Protein AF-A0A355U6C9-F1 (afdb_monomer)

Solvent-accessible surface area (backbone atoms only — not comparable to full-atom values): 9693 Å² total; per-residue (Å²): 130,85,78,82,77,81,68,90,89,62,94,70,77,77,52,73,46,75,86,86,86,78,94,76,57,66,69,60,49,53,52,46,61,72,59,31,52,94,68,62,73,88,43,46,58,46,74,48,68,35,36,34,53,46,35,80,66,33,93,52,44,49,36,38,36,45,93,65,28,39,41,32,32,33,62,73,52,73,57,96,83,24,39,28,49,39,83,71,48,78,48,50,61,64,36,42,41,65,53,42,64,74,48,51,34,58,51,36,55,54,87,76,76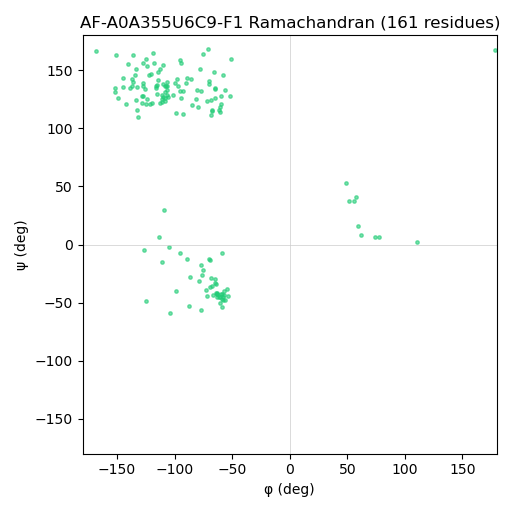,90,79,91,56,70,56,37,46,64,68,56,50,52,50,53,38,67,71,34,92,57,39,41,78,41,44,34,43,35,44,35,38,49,41,36,44,93,93,36,83,44,72,51,68,55,76,44,70,71,117

Mean predicted aligned error: 5.12 Å

Foldseek 3Di:
DPDPQDDPPDDDDWDWDADDDDDDPPVVVVVQVVQFDDDDPVQQKDKFKKKWKAFQQDPFWTWIDGPQKIWIWGWDDDDPRTTTIDTQDMDGPQDAPVCCVPPVVVNNVDDDDDDDDGTDGPVRVQVVQVVDPRIDIKIKMWMWGWGAHPSDIDIDIDIDIRD

Secondary structure (DSSP, 8-state):
-------TTS-PPP-EE-----S--HHHHHHHHHHPPP--HHHHEEEEEEEEEEETT-SSEEEEEETTEEEEEEEEEEETTEEEEEEEEEEESSEEHHHIIIIIHHHHTSPPPPP-SSEE-HHHHHHHHHHSTTEEEEEEEEEEEEEEETTEEEEEEEEEE--

Nearest PDB structures (foldseek):
  7q05-assembly1_D  TM=4.445E-01  e=1.309E+00  Comamonas sp.
  7q05-assembly1_E  TM=4.432E-01  e=5.243E+00  Comamonas sp.
  7q06-assembly1_F  TM=4.426E-01  e=5.530E+00  Comamonas sp.
  7q06-assembly1_E  TM=4.424E-01  e=6.491E+00  Comamonas sp.

pLDDT: mean 92.01, std 11.2, range [38.62, 98.31]

Structure (mmCIF, N/CA/C/O backbone):
data_AF-A0A355U6C9-F1
#
_entry.id   AF-A0A355U6C9-F1
#
loop_
_atom_site.group_PDB
_atom_site.id
_atom_site.type_symbol
_atom_site.label_atom_id
_atom_site.label_alt_id
_atom_site.label_comp_id
_atom_site.label_asym_id
_atom_site.label_entity_id
_atom_site.label_seq_id
_atom_site.pdbx_PDB_ins_code
_atom_site.Cartn_x
_atom_site.Cart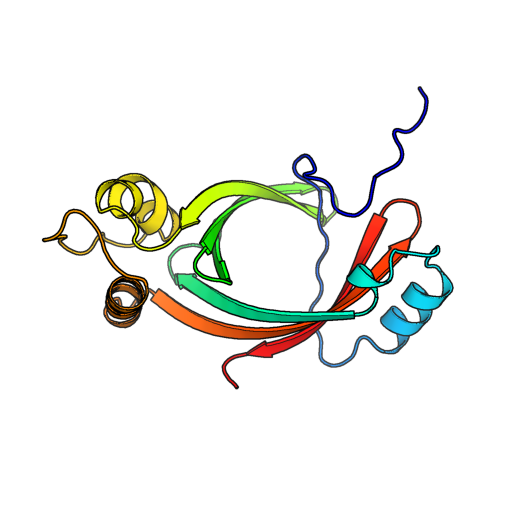n_y
_atom_site.Cartn_z
_atom_site.occupancy
_atom_site.B_iso_or_equiv
_atom_site.auth_seq_id
_atom_site.auth_comp_id
_atom_site.auth_asym_id
_atom_site.auth_atom_id
_atom_site.pdbx_PDB_model_num
ATOM 1 N N . MET A 1 1 ? 20.765 22.929 -17.492 1.00 38.62 1 MET A N 1
ATOM 2 C CA . MET A 1 1 ? 20.625 22.481 -16.092 1.00 38.62 1 MET A CA 1
ATOM 3 C C . MET A 1 1 ? 21.063 21.033 -16.049 1.00 38.62 1 MET A C 1
ATOM 5 O O . MET A 1 1 ? 20.552 20.261 -16.852 1.00 38.62 1 MET A O 1
ATOM 9 N N . ALA A 1 2 ? 22.064 20.689 -15.238 1.00 42.62 2 ALA A N 1
ATOM 10 C CA . ALA A 1 2 ? 22.465 19.294 -15.082 1.00 42.62 2 ALA A CA 1
ATOM 11 C C . ALA A 1 2 ? 21.259 18.507 -14.548 1.00 42.62 2 ALA A C 1
ATOM 13 O O . ALA A 1 2 ? 20.613 18.950 -13.598 1.00 42.62 2 ALA A O 1
ATOM 14 N N . LYS A 1 3 ? 20.905 17.406 -15.214 1.00 50.97 3 LYS A N 1
ATOM 15 C CA . LYS A 1 3 ? 19.876 16.479 -14.738 1.00 50.97 3 LYS A CA 1
ATOM 16 C C . LYS A 1 3 ? 20.381 15.939 -13.396 1.00 50.97 3 LYS A C 1
ATOM 18 O O . LYS A 1 3 ? 21.437 15.316 -13.371 1.00 50.97 3 LYS A O 1
ATOM 23 N N . GLU A 1 4 ? 19.693 16.226 -12.293 1.00 59.97 4 GLU A N 1
ATOM 24 C CA . GLU A 1 4 ? 19.988 15.552 -11.026 1.00 59.97 4 GLU A CA 1
ATOM 25 C C . GLU A 1 4 ? 19.767 14.049 -11.238 1.00 59.97 4 GLU A C 1
ATOM 27 O O . GLU A 1 4 ? 18.650 13.617 -11.527 1.00 59.97 4 GLU A O 1
ATOM 32 N N . GLU A 1 5 ? 20.837 13.259 -11.159 1.00 60.31 5 GLU A N 1
ATOM 33 C CA . GLU A 1 5 ? 20.748 11.805 -11.266 1.00 60.31 5 GLU A CA 1
ATOM 34 C C . GLU A 1 5 ? 19.956 11.249 -10.076 1.00 60.31 5 GLU A C 1
ATOM 36 O O . GLU A 1 5 ? 20.268 11.511 -8.910 1.00 60.31 5 GLU A O 1
ATOM 41 N N . MET A 1 6 ? 18.911 10.469 -10.361 1.00 62.56 6 MET A N 1
ATOM 42 C CA . MET A 1 6 ? 18.115 9.823 -9.322 1.00 62.56 6 MET A CA 1
ATOM 43 C C . MET A 1 6 ? 18.948 8.762 -8.594 1.00 62.56 6 MET A C 1
ATOM 45 O O . MET A 1 6 ? 19.279 7.717 -9.153 1.00 62.56 6 MET A O 1
ATOM 49 N N . LYS A 1 7 ? 19.209 8.980 -7.301 1.00 63.50 7 LYS A N 1
ATOM 50 C CA . LYS A 1 7 ? 19.837 7.973 -6.440 1.00 63.50 7 LYS A CA 1
ATOM 51 C C . LYS A 1 7 ? 18.820 6.932 -5.980 1.00 63.50 7 LYS A C 1
ATOM 53 O O . LYS A 1 7 ? 17.841 7.224 -5.288 1.00 63.50 7 LYS A O 1
ATOM 58 N N . ILE A 1 8 ? 19.059 5.681 -6.363 1.00 57.62 8 ILE A N 1
ATOM 59 C CA . ILE A 1 8 ? 18.202 4.549 -6.005 1.00 57.62 8 ILE A CA 1
ATOM 60 C C . ILE A 1 8 ? 18.298 4.283 -4.497 1.00 57.62 8 ILE A C 1
ATOM 62 O O . ILE A 1 8 ? 19.337 3.856 -3.993 1.00 57.62 8 ILE A O 1
ATOM 66 N N . GLY A 1 9 ? 17.183 4.467 -3.785 1.00 54.25 9 GLY A N 1
ATOM 67 C CA . GLY A 1 9 ? 17.059 4.154 -2.356 1.00 54.25 9 GLY A CA 1
ATOM 68 C C . GLY A 1 9 ? 16.920 5.359 -1.420 1.00 54.25 9 GLY A C 1
ATOM 69 O O . GLY A 1 9 ? 16.815 5.145 -0.216 1.00 54.25 9 GLY A O 1
ATOM 70 N N . GLU A 1 10 ? 16.876 6.587 -1.940 1.00 59.47 10 GLU A N 1
ATOM 71 C CA . GLU A 1 10 ? 16.616 7.803 -1.155 1.00 59.47 10 GLU A CA 1
ATOM 72 C C . GLU A 1 10 ? 15.128 8.215 -1.185 1.00 59.47 10 GLU A C 1
ATOM 74 O O . GLU A 1 10 ? 14.358 7.808 -2.064 1.00 59.47 10 GLU A O 1
ATOM 79 N N . ILE A 1 11 ? 14.704 9.015 -0.196 1.00 51.09 11 ILE A N 1
ATOM 80 C CA . ILE A 1 11 ? 13.339 9.556 -0.107 1.00 51.09 11 ILE A CA 1
ATOM 81 C C . ILE A 1 11 ? 13.147 10.561 -1.244 1.00 51.09 11 ILE A C 1
ATOM 83 O O . ILE A 1 11 ? 13.746 11.632 -1.242 1.00 51.09 11 ILE A O 1
ATOM 87 N N . SER A 1 12 ? 12.297 10.229 -2.213 1.00 57.06 12 SER A N 1
ATOM 88 C CA . SER A 1 12 ? 11.996 11.128 -3.325 1.00 57.06 12 SER A CA 1
ATOM 89 C C . SER A 1 12 ? 10.747 11.965 -3.065 1.00 57.06 12 SER A C 1
ATOM 91 O O . SER A 1 12 ? 9.817 11.537 -2.379 1.00 57.06 12 SER A O 1
ATOM 93 N N . LYS A 1 13 ? 10.686 13.115 -3.743 1.00 69.75 13 LYS A N 1
ATOM 94 C CA . LYS A 1 13 ? 9.450 13.870 -4.003 1.00 69.75 13 LYS A CA 1
ATOM 95 C C . LYS A 1 13 ? 8.364 12.957 -4.615 1.00 69.75 13 LYS A C 1
ATOM 97 O O . LYS A 1 13 ? 8.716 11.908 -5.169 1.00 69.75 13 LYS A O 1
ATOM 102 N N . PRO A 1 14 ? 7.072 13.330 -4.540 1.00 78.38 14 PRO A N 1
ATOM 103 C CA . PRO A 1 14 ? 5.991 12.610 -5.211 1.00 78.38 14 PRO A CA 1
ATOM 104 C C . PRO A 1 14 ? 6.300 12.400 -6.692 1.00 78.38 14 PRO A C 1
ATOM 106 O O . PRO A 1 14 ? 6.635 13.350 -7.402 1.00 78.38 14 PRO A O 1
ATOM 109 N N . ARG A 1 15 ? 6.199 11.153 -7.149 1.00 86.62 15 ARG A N 1
ATOM 110 C CA . ARG A 1 15 ? 6.496 10.757 -8.528 1.00 86.62 15 ARG A CA 1
ATOM 111 C C . ARG A 1 15 ? 5.212 10.389 -9.251 1.00 86.62 15 ARG A C 1
ATOM 113 O O . ARG A 1 15 ? 4.234 9.987 -8.626 1.00 86.62 15 ARG A O 1
ATOM 120 N N . PHE A 1 16 ? 5.260 10.535 -10.566 1.00 92.69 16 PHE A N 1
ATOM 121 C CA . PHE A 1 16 ? 4.285 9.931 -11.452 1.00 92.69 16 PHE A CA 1
ATOM 122 C C . PHE A 1 16 ? 4.603 8.444 -11.591 1.00 92.69 16 PHE A C 1
ATOM 124 O O . PHE A 1 16 ? 5.758 8.068 -11.791 1.00 92.69 16 PHE A O 1
ATOM 131 N N . GLU A 1 17 ? 3.589 7.606 -11.441 1.00 93.88 17 GLU A N 1
ATOM 132 C CA . GLU A 1 17 ? 3.699 6.156 -11.474 1.00 93.88 17 GLU A CA 1
ATOM 133 C C . GLU A 1 17 ? 2.689 5.593 -12.481 1.00 93.88 17 GLU A C 1
ATOM 135 O O . GLU A 1 17 ? 1.532 6.007 -12.528 1.00 93.88 17 GLU A O 1
ATOM 140 N N . PHE A 1 18 ? 3.140 4.628 -13.280 1.00 94.81 18 PHE A N 1
ATOM 141 C CA . PHE A 1 18 ? 2.291 3.800 -14.131 1.00 94.81 18 PHE A CA 1
ATOM 142 C C . PHE A 1 18 ? 2.265 2.382 -13.571 1.00 94.81 18 PHE A C 1
ATOM 144 O O . PHE A 1 18 ? 3.306 1.852 -13.173 1.00 94.81 18 PHE A O 1
ATOM 151 N N . ARG A 1 19 ? 1.089 1.751 -13.559 1.00 94.38 19 ARG A N 1
ATOM 152 C CA . ARG A 1 19 ? 0.929 0.354 -13.146 1.00 94.38 19 ARG A CA 1
ATOM 153 C C . ARG A 1 19 ? -0.016 -0.365 -14.095 1.00 94.38 19 ARG A C 1
ATOM 155 O O . ARG A 1 19 ? -1.022 0.190 -14.517 1.00 94.38 19 ARG A O 1
ATOM 162 N N . SER A 1 20 ? 0.302 -1.622 -14.378 1.00 94.94 20 SER A N 1
ATOM 163 C CA . SER A 1 20 ? -0.562 -2.538 -15.117 1.00 94.94 20 SER A CA 1
ATOM 164 C C . SER A 1 20 ? -0.581 -3.884 -14.405 1.00 94.94 20 SER A C 1
ATOM 166 O O . SER A 1 20 ? 0.431 -4.306 -13.847 1.00 94.94 20 SER A O 1
ATOM 168 N N . PHE A 1 21 ? -1.723 -4.564 -14.449 1.00 94.81 21 PHE A N 1
ATOM 169 C CA . PHE A 1 21 ? -1.928 -5.874 -13.832 1.00 94.81 21 PHE A CA 1
ATOM 170 C C . PHE A 1 21 ? -2.328 -6.892 -14.897 1.00 94.81 21 PHE A C 1
ATOM 172 O O . PHE A 1 21 ? -2.973 -6.549 -15.885 1.00 94.81 21 PHE A O 1
ATOM 179 N N . GLY A 1 22 ? -1.909 -8.139 -14.722 1.00 94.94 22 GLY A N 1
ATOM 180 C CA . GLY A 1 22 ? -2.078 -9.183 -15.723 1.00 94.94 22 GLY A CA 1
ATOM 181 C C . GLY A 1 22 ? -1.461 -10.494 -15.259 1.00 94.94 22 GLY A C 1
ATOM 182 O O . GLY A 1 22 ? -0.730 -10.527 -14.272 1.00 94.94 22 GLY A O 1
ATOM 183 N N . GLN A 1 23 ? -1.771 -11.573 -15.972 1.00 92.12 23 GLN A N 1
ATOM 184 C CA . GLN A 1 23 ? -1.368 -12.929 -15.581 1.00 92.12 23 GLN A CA 1
ATOM 185 C C . GLN A 1 23 ? 0.098 -13.246 -15.917 1.00 92.12 23 GLN A C 1
ATOM 187 O O . GLN A 1 23 ? 0.746 -14.004 -15.205 1.00 92.12 23 GLN A O 1
ATOM 192 N N . CYS A 1 24 ? 0.648 -12.666 -16.988 1.00 92.56 24 CYS A N 1
ATOM 193 C CA . CYS A 1 24 ? 2.064 -12.804 -17.339 1.00 92.56 24 CYS A CA 1
ATOM 194 C C . CYS A 1 24 ? 2.550 -11.540 -18.047 1.00 92.56 24 CYS A C 1
ATOM 196 O O . CYS A 1 24 ? 2.010 -11.123 -19.069 1.00 92.56 24 CYS A O 1
ATOM 198 N N . PHE A 1 25 ? 3.630 -10.974 -17.513 1.00 95.19 25 PHE A N 1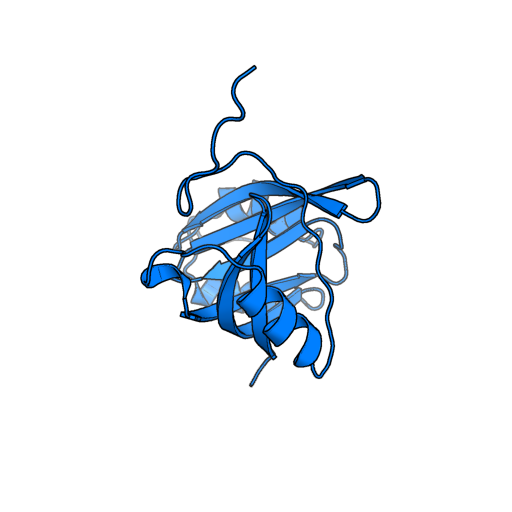
ATOM 199 C CA . PHE A 1 25 ? 4.400 -9.890 -18.124 1.00 95.19 25 PHE A CA 1
ATOM 200 C C . PHE A 1 25 ? 5.759 -10.390 -18.615 1.00 95.19 25 PHE A C 1
ATOM 202 O O . PHE A 1 25 ? 6.731 -9.647 -18.624 1.00 95.19 25 PHE A O 1
ATOM 209 N N . CYS A 1 26 ? 5.853 -11.659 -19.006 1.00 94.12 26 CYS A N 1
ATOM 210 C CA . CYS A 1 26 ? 7.119 -12.347 -19.237 1.00 94.12 26 CYS A CA 1
ATOM 211 C C . CYS A 1 26 ? 7.980 -11.654 -20.317 1.00 94.12 26 CYS A C 1
ATOM 213 O O . CYS A 1 26 ? 9.173 -11.434 -20.114 1.00 94.12 26 CYS A O 1
ATOM 215 N N . GLU A 1 27 ? 7.371 -11.211 -21.421 1.00 96.00 27 GLU A N 1
ATOM 216 C CA . GLU A 1 27 ? 8.078 -10.468 -22.477 1.00 96.00 27 GLU A CA 1
ATOM 217 C C . GLU A 1 27 ? 8.440 -9.034 -22.062 1.00 96.00 27 GLU A C 1
ATOM 219 O O . GLU A 1 27 ? 9.546 -8.564 -22.337 1.00 96.00 27 GLU A O 1
ATOM 224 N N . ALA A 1 28 ? 7.552 -8.347 -21.336 1.00 95.06 28 ALA A N 1
ATOM 225 C CA . ALA A 1 28 ? 7.839 -7.017 -20.798 1.00 95.06 28 ALA A CA 1
ATOM 226 C C . ALA A 1 28 ? 8.985 -7.064 -19.773 1.00 95.06 28 ALA A C 1
ATOM 228 O O . ALA A 1 28 ? 9.885 -6.231 -19.822 1.00 95.06 28 ALA A O 1
ATOM 229 N N . HIS A 1 29 ? 8.994 -8.079 -18.909 1.00 95.31 29 HIS A N 1
ATOM 230 C CA . HIS A 1 29 ? 10.033 -8.350 -17.922 1.00 95.31 29 HIS A CA 1
ATOM 231 C C . HIS A 1 29 ? 11.392 -8.592 -18.594 1.00 95.31 29 HIS A C 1
ATOM 233 O O . HIS A 1 29 ? 12.358 -7.904 -18.269 1.00 95.31 29 HIS A O 1
ATOM 239 N N . LYS A 1 30 ? 11.470 -9.477 -19.601 1.00 96.44 30 LYS A N 1
ATOM 240 C CA . LYS A 1 30 ? 12.707 -9.701 -20.377 1.00 96.44 30 LYS A CA 1
ATOM 241 C C . LYS A 1 30 ? 13.215 -8.418 -21.034 1.00 96.44 30 LYS A C 1
ATOM 243 O O . LYS A 1 30 ? 14.408 -8.118 -20.981 1.00 96.44 30 LYS A O 1
ATOM 248 N N . ARG A 1 31 ? 12.317 -7.649 -21.659 1.00 96.19 31 ARG A N 1
ATOM 249 C CA . ARG A 1 31 ? 12.674 -6.379 -22.303 1.00 96.19 31 ARG A CA 1
ATOM 250 C C . ARG A 1 31 ? 13.194 -5.365 -21.286 1.00 96.19 31 ARG A C 1
ATOM 252 O O . ARG A 1 31 ? 14.187 -4.700 -21.561 1.00 96.19 31 ARG A O 1
ATOM 259 N N . MET A 1 32 ? 12.552 -5.269 -20.126 1.00 94.75 32 MET A N 1
ATOM 260 C CA . MET A 1 32 ? 12.946 -4.376 -19.040 1.00 94.75 32 MET A CA 1
ATOM 261 C C . MET A 1 32 ? 14.326 -4.739 -18.487 1.00 94.75 32 MET A C 1
ATOM 263 O O . MET A 1 32 ? 15.177 -3.863 -18.380 1.00 94.75 32 MET A O 1
ATOM 267 N N . ALA A 1 33 ? 14.591 -6.028 -18.256 1.00 95.50 33 ALA A N 1
ATOM 268 C CA . ALA A 1 33 ? 15.902 -6.511 -17.829 1.00 95.50 33 ALA A CA 1
ATOM 269 C C . ALA A 1 33 ? 17.007 -6.180 -18.848 1.00 95.50 33 ALA A C 1
ATOM 271 O O . ALA A 1 33 ? 18.072 -5.710 -18.462 1.00 95.50 33 ALA A O 1
ATOM 272 N N . ARG A 1 34 ? 16.741 -6.348 -20.153 1.00 97.31 34 ARG A N 1
ATOM 273 C CA . ARG A 1 34 ? 17.699 -6.018 -21.227 1.00 97.31 34 ARG A CA 1
ATOM 274 C C . ARG A 1 34 ? 18.025 -4.523 -21.312 1.00 97.31 34 ARG A C 1
ATOM 276 O O . ARG A 1 34 ? 19.121 -4.171 -21.736 1.00 97.31 34 ARG A O 1
ATOM 283 N N . LEU A 1 35 ? 17.066 -3.658 -20.991 1.00 97.25 35 LEU A N 1
ATOM 284 C CA . LEU A 1 35 ? 17.229 -2.202 -21.054 1.00 97.25 35 LEU A CA 1
ATOM 285 C C . LEU A 1 35 ? 17.759 -1.599 -19.749 1.00 97.25 35 LEU A C 1
ATOM 287 O O . LEU A 1 35 ? 18.112 -0.422 -19.733 1.00 97.25 35 LEU A O 1
ATOM 291 N N . SER A 1 36 ? 17.773 -2.370 -18.662 1.00 97.06 36 SER A N 1
ATOM 292 C CA . SER A 1 36 ? 18.175 -1.865 -17.358 1.00 97.06 36 SER A CA 1
ATOM 293 C C . SER A 1 36 ? 19.671 -1.579 -17.309 1.00 97.06 36 SER A C 1
ATOM 295 O O . SER A 1 36 ? 20.487 -2.399 -17.727 1.00 97.06 36 SER A O 1
ATOM 297 N N . VAL A 1 37 ? 20.038 -0.455 -16.698 1.00 95.81 37 VAL A N 1
ATOM 298 C CA . VAL A 1 37 ? 21.404 -0.252 -16.198 1.00 95.81 37 VAL A CA 1
ATOM 299 C C . VAL A 1 37 ? 21.616 -1.058 -14.905 1.00 95.81 37 VAL A C 1
ATOM 301 O O . VAL A 1 37 ? 20.629 -1.496 -14.295 1.00 95.81 37 VAL A O 1
ATOM 304 N N . PRO A 1 38 ? 22.871 -1.273 -14.459 1.00 94.44 38 PRO A N 1
ATOM 305 C CA . PRO A 1 38 ? 23.136 -1.919 -13.180 1.00 94.44 38 PRO A CA 1
ATOM 306 C C . PRO A 1 38 ? 22.451 -1.194 -12.017 1.00 94.44 38 PRO A C 1
ATOM 308 O O . PRO A 1 38 ? 22.537 0.026 -11.881 1.00 94.44 38 PRO A O 1
ATOM 311 N N . VAL A 1 39 ? 21.794 -1.964 -11.153 1.00 93.75 39 VAL A N 1
ATOM 312 C CA . VAL A 1 39 ? 21.178 -1.489 -9.908 1.00 93.75 39 VAL A CA 1
ATOM 313 C C . VAL A 1 39 ? 21.838 -2.185 -8.709 1.00 93.75 39 VAL A C 1
ATOM 315 O O . VAL A 1 39 ? 22.399 -3.269 -8.880 1.00 93.75 39 VAL A O 1
ATOM 318 N N . PRO A 1 40 ? 21.802 -1.611 -7.491 1.00 93.88 40 PRO A N 1
ATOM 319 C CA . PRO A 1 40 ? 22.362 -2.266 -6.307 1.00 93.88 40 PRO A CA 1
ATOM 320 C C . PRO A 1 40 ? 21.720 -3.633 -6.039 1.00 93.88 40 PRO A C 1
ATOM 322 O O . PRO A 1 40 ? 20.512 -3.780 -6.207 1.00 93.88 40 PRO A O 1
ATOM 325 N N . GLU A 1 41 ? 22.493 -4.594 -5.530 1.00 93.06 41 GLU A N 1
ATOM 326 C CA . GLU A 1 41 ? 22.033 -5.973 -5.282 1.00 93.06 41 GLU A CA 1
ATOM 327 C C . GLU A 1 41 ? 20.781 -6.048 -4.396 1.00 93.06 41 GLU A C 1
ATOM 329 O O . GLU A 1 41 ? 19.829 -6.758 -4.703 1.00 93.06 41 GLU A O 1
ATOM 334 N N . LYS A 1 42 ? 20.689 -5.180 -3.378 1.00 91.62 42 LYS A N 1
ATOM 335 C CA . LYS A 1 42 ? 19.494 -5.018 -2.522 1.00 91.62 42 LYS A CA 1
ATOM 336 C C . LYS A 1 42 ? 18.204 -4.624 -3.270 1.00 91.62 42 LYS A C 1
ATOM 338 O O . LYS A 1 42 ? 17.150 -4.468 -2.652 1.00 91.62 42 LYS A O 1
ATOM 343 N N . VAL A 1 43 ? 18.290 -4.324 -4.565 1.00 91.12 43 VAL A N 1
ATOM 344 C CA . VAL A 1 43 ? 17.180 -3.937 -5.446 1.00 91.12 43 VAL A CA 1
ATOM 345 C C . VAL A 1 43 ? 16.874 -5.011 -6.488 1.00 91.12 43 VAL A C 1
ATOM 347 O O . VAL A 1 43 ? 15.789 -4.961 -7.059 1.00 91.12 43 VAL A O 1
ATOM 350 N N . TRP A 1 44 ? 17.773 -5.979 -6.699 1.00 93.69 44 TRP A N 1
ATOM 351 C CA . TRP A 1 44 ? 17.626 -7.017 -7.725 1.00 93.69 44 TRP A CA 1
ATOM 352 C C . TRP A 1 44 ? 16.355 -7.816 -7.518 1.00 93.69 44 TRP A C 1
ATOM 354 O O . TRP A 1 44 ? 15.522 -7.893 -8.414 1.00 93.69 44 TRP A O 1
ATOM 364 N N . GLU A 1 45 ? 16.197 -8.342 -6.311 1.00 96.56 45 GLU A N 1
ATOM 365 C CA . GLU A 1 45 ? 15.039 -9.112 -5.911 1.00 96.56 45 GLU A CA 1
ATOM 366 C C . GLU A 1 45 ? 14.710 -8.827 -4.450 1.00 96.56 45 GLU A C 1
ATOM 368 O O . GLU A 1 45 ? 15.591 -8.733 -3.593 1.00 96.56 45 GLU A O 1
ATOM 373 N N . ARG A 1 46 ? 13.425 -8.636 -4.162 1.00 95.94 46 ARG A N 1
ATOM 374 C CA . ARG A 1 46 ? 12.932 -8.381 -2.809 1.00 95.94 46 ARG A CA 1
ATOM 375 C C . ARG A 1 46 ? 11.578 -9.021 -2.609 1.00 95.94 46 ARG A C 1
ATOM 377 O O . ARG A 1 46 ? 10.712 -8.901 -3.476 1.00 95.94 46 ARG A O 1
ATOM 384 N N . SER A 1 47 ? 11.355 -9.533 -1.406 1.00 96.38 47 SER A N 1
ATOM 385 C CA . SER A 1 47 ? 10.045 -10.015 -0.984 1.00 96.38 47 SER A CA 1
ATOM 386 C C . SER A 1 47 ? 9.480 -9.175 0.154 1.00 96.38 47 SER A C 1
ATOM 388 O O . SER A 1 47 ? 10.217 -8.597 0.955 1.00 96.38 47 SER A O 1
ATOM 390 N N . SER A 1 48 ? 8.158 -9.053 0.202 1.00 95.75 48 SER A N 1
ATOM 391 C CA . SER A 1 48 ? 7.467 -8.355 1.280 1.00 95.75 48 SER A CA 1
ATOM 392 C C . SER A 1 48 ? 6.068 -8.903 1.490 1.00 95.75 48 SER A C 1
ATOM 394 O O . SER A 1 48 ? 5.308 -9.001 0.526 1.00 95.75 48 SER A O 1
ATOM 396 N N . ASP A 1 49 ? 5.724 -9.120 2.753 1.00 96.88 49 ASP A N 1
ATOM 397 C CA . ASP A 1 49 ? 4.360 -9.352 3.206 1.00 96.88 49 ASP A CA 1
ATOM 398 C C . ASP A 1 49 ? 3.744 -8.033 3.664 1.00 96.88 49 ASP A C 1
ATOM 400 O O . ASP A 1 49 ? 4.316 -7.281 4.461 1.00 96.88 49 ASP A O 1
ATOM 404 N N . GLU A 1 50 ? 2.591 -7.720 3.092 1.00 97.38 50 GLU A N 1
ATOM 405 C CA . GLU A 1 50 ? 1.900 -6.453 3.267 1.00 97.38 50 GLU A CA 1
ATOM 406 C C . GLU A 1 50 ? 0.420 -6.727 3.551 1.00 97.38 50 GLU A C 1
ATOM 408 O O . GLU A 1 50 ? -0.145 -7.726 3.101 1.00 97.38 50 GLU A O 1
ATOM 413 N N . ILE A 1 51 ? -0.227 -5.827 4.287 1.00 97.94 51 ILE A N 1
ATOM 414 C CA . ILE A 1 51 ? -1.678 -5.850 4.471 1.00 97.94 51 ILE A CA 1
ATOM 415 C C . ILE A 1 51 ? -2.245 -4.556 3.937 1.00 97.94 51 ILE A C 1
ATOM 417 O O . ILE A 1 51 ? -1.866 -3.475 4.379 1.00 97.94 51 ILE A O 1
ATOM 421 N N . TYR A 1 52 ? -3.153 -4.678 2.984 1.00 97.50 52 TYR A N 1
ATOM 422 C CA . TYR A 1 52 ? -3.890 -3.560 2.433 1.00 97.50 52 TYR A CA 1
ATOM 423 C C . TYR A 1 52 ? -5.228 -3.436 3.143 1.00 97.50 52 TYR A C 1
ATOM 425 O O . TYR A 1 52 ? -5.934 -4.431 3.304 1.00 97.50 52 TYR A O 1
ATOM 433 N N . ILE A 1 53 ? -5.565 -2.219 3.562 1.00 97.44 53 ILE A N 1
ATOM 434 C CA . ILE A 1 53 ? -6.898 -1.910 4.074 1.00 97.44 53 ILE A CA 1
ATOM 435 C C . ILE A 1 53 ? -7.672 -1.265 2.935 1.00 97.44 53 ILE A C 1
ATOM 437 O O . ILE A 1 53 ? -7.310 -0.184 2.471 1.00 97.44 53 ILE A O 1
ATOM 441 N N . ILE A 1 54 ? -8.697 -1.965 2.462 1.00 96.25 54 ILE A N 1
ATOM 442 C CA . ILE A 1 54 ? -9.530 -1.534 1.340 1.00 96.25 54 ILE A CA 1
ATOM 443 C C . ILE A 1 54 ? -10.886 -1.109 1.886 1.00 96.25 54 ILE A C 1
ATOM 445 O O . ILE A 1 54 ? -11.444 -1.798 2.738 1.00 96.25 54 ILE A O 1
ATOM 449 N N . SER A 1 55 ? -11.402 0.014 1.395 1.00 96.81 55 SER A N 1
ATOM 450 C CA . SER A 1 55 ? -12.720 0.537 1.748 1.00 96.81 55 SER A CA 1
ATOM 451 C C . SER A 1 55 ? -13.611 0.538 0.515 1.00 96.81 55 SER A C 1
ATOM 453 O O . SER A 1 55 ? -13.180 0.970 -0.548 1.00 96.81 55 SER A O 1
ATOM 455 N N . ARG A 1 56 ? -14.870 0.113 0.656 1.00 95.62 56 ARG A N 1
ATOM 456 C CA . ARG A 1 56 ? -15.878 0.235 -0.416 1.00 95.62 56 ARG A CA 1
ATOM 457 C C . ARG A 1 56 ? -16.298 1.681 -0.694 1.00 95.62 56 ARG A C 1
ATOM 459 O O . ARG A 1 56 ? -17.006 1.929 -1.664 1.00 95.62 56 ARG A O 1
ATOM 466 N N . LYS A 1 57 ? -15.945 2.609 0.197 1.00 94.75 57 LYS A N 1
ATOM 467 C CA . LYS A 1 57 ? -16.387 4.010 0.176 1.00 94.75 57 LYS A CA 1
ATOM 468 C C . LYS A 1 57 ? -15.299 4.971 -0.301 1.00 94.75 57 LYS A C 1
ATOM 470 O O . LYS A 1 57 ? -15.548 6.170 -0.357 1.00 94.75 57 LYS A O 1
ATOM 475 N N . ASN A 1 58 ? -14.101 4.470 -0.597 1.00 89.38 58 ASN A N 1
ATOM 476 C CA . ASN A 1 58 ? -12.945 5.298 -0.901 1.00 89.38 58 ASN A CA 1
ATOM 477 C C . ASN A 1 58 ? -12.090 4.684 -2.015 1.00 89.38 58 ASN A C 1
ATOM 479 O O . ASN A 1 58 ? -11.485 3.630 -1.824 1.00 89.38 58 ASN A O 1
ATOM 483 N N . ASP A 1 59 ? -11.941 5.450 -3.095 1.00 87.38 59 ASP A N 1
ATOM 484 C CA . ASP A 1 59 ? -11.066 5.140 -4.232 1.00 87.38 59 ASP A CA 1
ATOM 485 C C . ASP A 1 59 ? -9.891 6.137 -4.344 1.00 87.38 59 ASP A C 1
ATOM 487 O O . ASP A 1 59 ? -9.126 6.117 -5.306 1.00 87.38 59 ASP A O 1
ATOM 491 N N . ILE A 1 60 ? -9.744 7.037 -3.364 1.00 92.19 60 ILE A N 1
ATOM 492 C CA . ILE A 1 60 ? -8.775 8.144 -3.366 1.00 92.19 60 ILE A CA 1
ATOM 493 C C . ILE A 1 60 ? -7.532 7.790 -2.548 1.00 92.19 60 ILE A C 1
ATOM 495 O O . ILE A 1 60 ? -6.412 8.116 -2.940 1.00 92.19 60 ILE A O 1
ATOM 499 N N . ASN A 1 61 ? -7.709 7.129 -1.403 1.00 94.81 61 ASN A N 1
ATOM 500 C CA . ASN A 1 61 ? -6.620 6.796 -0.492 1.00 94.81 61 ASN A CA 1
ATOM 501 C C . ASN A 1 61 ? -6.277 5.308 -0.538 1.00 94.81 61 ASN A C 1
ATOM 503 O O . ASN A 1 61 ? -7.157 4.454 -0.476 1.00 94.81 61 ASN A O 1
ATOM 507 N N . ASN A 1 62 ? -4.985 4.997 -0.559 1.00 94.12 62 ASN A N 1
ATOM 508 C CA . ASN A 1 62 ? -4.469 3.642 -0.453 1.00 94.12 62 ASN A CA 1
ATOM 509 C C . ASN A 1 62 ? -3.762 3.471 0.889 1.00 94.12 62 ASN A C 1
ATOM 511 O O . ASN A 1 62 ? -2.838 4.224 1.193 1.00 94.12 62 ASN A O 1
ATOM 515 N N . THR A 1 63 ? -4.180 2.469 1.658 1.00 96.38 63 THR A N 1
ATOM 516 C CA . THR A 1 63 ? -3.624 2.182 2.978 1.00 96.38 63 THR A CA 1
ATOM 517 C C . THR A 1 63 ? -2.938 0.837 2.994 1.00 96.38 63 THR A C 1
ATOM 519 O O . THR A 1 63 ? -3.518 -0.184 2.618 1.00 96.38 63 THR A O 1
ATOM 522 N N . LYS A 1 64 ? -1.707 0.833 3.497 1.00 97.00 64 LYS A N 1
ATOM 523 C CA . LYS A 1 64 ? -0.883 -0.361 3.585 1.00 97.00 64 LYS A CA 1
ATOM 524 C C . LYS A 1 64 ? -0.162 -0.435 4.920 1.00 97.00 64 LYS A C 1
ATOM 526 O O . LYS A 1 64 ? 0.467 0.528 5.344 1.00 97.00 64 LYS A O 1
ATOM 531 N N . ILE A 1 65 ? -0.153 -1.621 5.510 1.00 97.88 65 ILE A N 1
ATOM 532 C CA . ILE A 1 65 ? 0.640 -1.966 6.683 1.00 97.88 65 ILE A CA 1
ATOM 533 C C . ILE A 1 65 ? 1.767 -2.912 6.268 1.00 97.88 65 ILE A C 1
ATOM 535 O O . ILE A 1 65 ? 1.540 -3.899 5.566 1.00 97.88 65 ILE A O 1
ATOM 539 N N . ARG A 1 66 ? 2.996 -2.616 6.697 1.00 96.19 66 ARG A N 1
ATOM 540 C CA . ARG A 1 66 ? 4.172 -3.472 6.500 1.00 96.19 66 ARG A CA 1
ATOM 541 C C . ARG A 1 66 ? 5.180 -3.261 7.622 1.00 96.19 66 ARG A C 1
ATOM 543 O O . ARG A 1 66 ? 5.557 -2.126 7.897 1.00 96.19 66 ARG A O 1
ATOM 550 N N . GLY A 1 67 ? 5.660 -4.352 8.221 1.00 93.06 67 GLY A N 1
ATOM 551 C CA . GLY A 1 67 ? 6.682 -4.295 9.274 1.00 93.06 67 GLY A CA 1
ATOM 552 C C . GLY A 1 67 ? 6.265 -3.434 10.472 1.00 93.06 67 GLY A C 1
ATOM 553 O O . GLY A 1 67 ? 7.062 -2.631 10.942 1.00 93.06 67 GLY A O 1
ATOM 554 N N . GLY A 1 68 ? 4.998 -3.531 10.892 1.00 92.62 68 GLY A N 1
ATOM 555 C CA . GLY A 1 68 ? 4.445 -2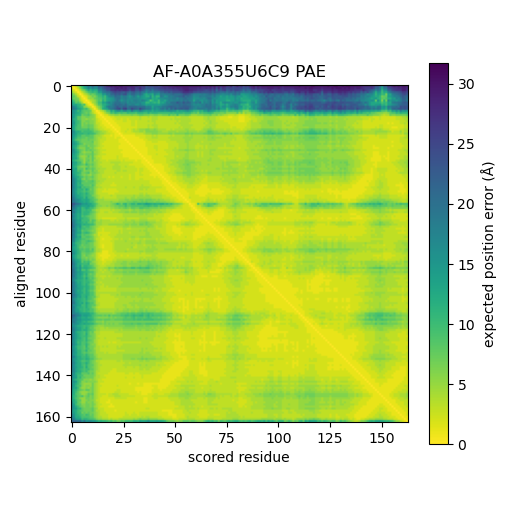.749 12.007 1.00 92.62 68 GLY A CA 1
ATOM 556 C C . GLY A 1 68 ? 4.185 -1.269 11.704 1.00 92.62 68 GLY A C 1
ATOM 557 O O . GLY A 1 68 ? 3.819 -0.526 12.610 1.00 92.62 68 GLY A O 1
ATOM 558 N N . LYS A 1 69 ? 4.349 -0.830 10.449 1.00 95.81 69 LYS A N 1
ATOM 559 C CA . LYS A 1 69 ? 4.128 0.561 10.033 1.00 95.81 69 LYS A CA 1
ATOM 560 C C . LYS A 1 69 ? 2.976 0.665 9.050 1.00 95.81 69 LYS A C 1
ATOM 562 O O . LYS A 1 69 ? 2.894 -0.142 8.125 1.00 95.81 69 LYS A O 1
ATOM 567 N N . MET A 1 70 ? 2.129 1.667 9.233 1.00 97.19 70 MET A N 1
ATOM 568 C CA . MET A 1 70 ? 1.061 2.061 8.320 1.00 97.19 70 MET A CA 1
ATOM 569 C C . MET A 1 70 ? 1.538 3.214 7.429 1.00 97.19 70 MET A C 1
ATOM 571 O O . MET A 1 70 ? 2.165 4.156 7.906 1.00 97.19 70 MET A O 1
ATOM 575 N N . ASP A 1 71 ? 1.238 3.141 6.138 1.00 96.06 71 ASP A N 1
ATOM 576 C CA . ASP A 1 71 ? 1.458 4.196 5.146 1.00 96.06 71 ASP A CA 1
ATOM 577 C C . ASP A 1 71 ? 0.130 4.411 4.417 1.00 96.06 71 ASP A C 1
ATOM 579 O O . ASP A 1 71 ? -0.417 3.458 3.847 1.00 96.06 71 ASP A O 1
ATOM 583 N N . ILE A 1 72 ? -0.396 5.637 4.468 1.00 95.38 72 ILE A N 1
ATOM 584 C CA . ILE A 1 72 ? -1.549 6.038 3.659 1.00 95.38 72 ILE A CA 1
ATOM 585 C C . ILE A 1 72 ? -1.073 7.032 2.621 1.00 95.38 72 ILE A C 1
ATOM 587 O O . ILE A 1 72 ? -0.417 8.028 2.934 1.00 95.38 72 ILE A O 1
ATOM 591 N N . LYS A 1 73 ? -1.420 6.755 1.367 1.00 93.44 73 LYS A N 1
ATOM 592 C CA . LYS A 1 73 ? -1.191 7.658 0.244 1.00 93.44 73 LYS A CA 1
ATOM 593 C C . LYS A 1 73 ? -2.507 8.132 -0.318 1.00 93.44 73 LYS A C 1
ATOM 595 O O . LYS A 1 73 ? -3.429 7.338 -0.452 1.00 93.44 73 LYS A O 1
ATOM 600 N N . THR A 1 74 ? -2.547 9.393 -0.713 1.00 94.50 74 THR A N 1
ATOM 601 C CA . THR A 1 74 ? -3.699 9.997 -1.370 1.00 94.50 74 THR A CA 1
ATOM 602 C C . THR A 1 74 ? -3.394 10.237 -2.844 1.00 94.50 74 THR A C 1
ATOM 604 O O . THR A 1 74 ? -2.284 10.654 -3.205 1.00 94.50 74 THR A O 1
ATOM 607 N N . TYR A 1 75 ? -4.354 9.916 -3.701 1.00 94.06 75 TYR A N 1
ATOM 608 C CA . TYR A 1 75 ? -4.314 10.236 -5.118 1.00 94.06 75 TYR A CA 1
ATOM 609 C C . TYR A 1 75 ? -4.346 11.756 -5.307 1.00 94.06 75 TYR A C 1
ATOM 611 O O . TYR A 1 75 ? -5.145 12.455 -4.689 1.00 94.06 75 TYR A O 1
ATOM 619 N N . VAL A 1 76 ? -3.475 12.272 -6.174 1.00 93.69 76 VAL A N 1
ATOM 620 C CA . VAL A 1 76 ? -3.386 13.710 -6.462 1.00 93.69 76 VAL A CA 1
ATOM 621 C C . VAL A 1 76 ? -4.025 14.024 -7.807 1.00 93.69 76 VAL A C 1
ATOM 623 O O . VAL A 1 76 ? -4.929 14.850 -7.893 1.00 93.69 76 VAL A O 1
ATOM 626 N N . LYS A 1 77 ? -3.512 13.409 -8.876 1.00 94.56 77 LYS A N 1
ATOM 627 C CA . LYS A 1 77 ? -3.950 13.642 -10.256 1.00 94.56 77 LYS A CA 1
ATOM 628 C C . LYS A 1 77 ? -3.382 12.591 -11.201 1.00 94.56 77 LYS A C 1
ATOM 630 O O . LYS A 1 77 ? -2.400 11.926 -10.876 1.00 94.56 77 LYS A O 1
ATOM 635 N N . THR A 1 78 ? -3.944 12.548 -12.402 1.00 96.00 78 THR A N 1
ATOM 636 C CA . THR A 1 78 ? -3.426 11.785 -13.537 1.00 96.00 78 THR A CA 1
ATOM 637 C C . THR A 1 78 ? -3.027 12.748 -14.645 1.00 96.00 78 THR A C 1
ATOM 639 O O . THR A 1 78 ? -3.770 13.680 -14.951 1.00 96.00 78 THR A O 1
ATOM 642 N N . VAL A 1 79 ? -1.855 12.531 -15.235 1.00 96.38 79 VAL A N 1
ATOM 643 C CA . VAL A 1 79 ? -1.366 13.262 -16.412 1.00 96.38 79 VAL A CA 1
ATOM 644 C C . VAL A 1 79 ? -0.825 12.230 -17.390 1.00 96.38 79 VAL A C 1
ATOM 646 O O . VAL A 1 79 ? 0.004 11.412 -17.005 1.00 96.38 79 VAL A O 1
ATOM 649 N N . ASP A 1 80 ? -1.334 12.226 -18.622 1.00 95.25 80 ASP A N 1
ATOM 650 C CA . ASP A 1 80 ? -0.917 11.299 -19.686 1.00 95.25 80 ASP A CA 1
ATOM 651 C C . ASP A 1 80 ? -0.936 9.812 -19.272 1.00 95.25 80 ASP A C 1
ATOM 653 O O . ASP A 1 80 ? -0.069 9.023 -19.642 1.00 95.25 80 ASP A O 1
ATOM 657 N N . GLY A 1 81 ? -1.927 9.421 -18.462 1.00 93.56 81 GLY A N 1
ATOM 658 C CA . GLY A 1 81 ? -2.073 8.051 -17.951 1.00 93.56 81 GLY A CA 1
ATOM 659 C C . GLY A 1 81 ? -1.130 7.684 -16.797 1.00 93.56 81 GLY A C 1
ATOM 660 O O . GLY A 1 81 ? -1.110 6.529 -16.377 1.00 93.56 81 GLY A O 1
ATOM 661 N N . LEU A 1 82 ? -0.364 8.644 -16.272 1.00 95.44 82 LEU A N 1
ATOM 662 C CA . LEU A 1 82 ? 0.493 8.473 -15.103 1.00 95.44 82 LEU A CA 1
ATOM 663 C C . LEU A 1 82 ? -0.167 9.078 -13.865 1.00 95.44 82 LEU A C 1
ATOM 665 O O . LEU A 1 82 ? -0.538 10.253 -13.860 1.00 95.44 82 LEU A O 1
ATOM 669 N N . GLU A 1 83 ? -0.258 8.300 -12.793 1.00 95.31 83 GLU A N 1
ATOM 670 C CA . GLU A 1 83 ? -0.855 8.736 -11.533 1.00 95.31 83 GLU A CA 1
ATOM 671 C C . GLU A 1 83 ? 0.198 9.356 -10.615 1.00 95.31 83 GLU A C 1
ATOM 673 O O . GLU A 1 83 ? 1.293 8.819 -10.453 1.00 95.31 83 GLU A O 1
ATOM 678 N N . GLN A 1 84 ? -0.147 10.446 -9.937 1.00 94.19 84 GLN A N 1
ATOM 679 C CA . GLN A 1 84 ? 0.663 11.011 -8.864 1.00 94.19 84 GLN A CA 1
ATOM 680 C C . GLN A 1 84 ? 0.016 10.740 -7.508 1.00 94.19 84 GLN A C 1
ATOM 682 O O . GLN A 1 84 ? -1.173 10.991 -7.312 1.00 94.19 84 GLN A O 1
ATOM 687 N N . TRP A 1 85 ? 0.829 10.281 -6.558 1.00 92.31 85 TRP A N 1
ATOM 688 C CA . TRP A 1 85 ? 0.401 9.921 -5.208 1.00 92.31 85 TRP A CA 1
ATOM 689 C C . TRP A 1 85 ? 1.236 10.667 -4.165 1.00 92.31 85 TRP A C 1
ATOM 691 O O . TRP A 1 85 ? 2.468 10.669 -4.249 1.00 92.31 85 TRP A O 1
ATOM 701 N N . ASN A 1 86 ? 0.583 11.241 -3.154 1.00 90.56 86 ASN A N 1
ATOM 702 C CA . ASN A 1 86 ? 1.246 11.907 -2.032 1.00 90.56 86 ASN A CA 1
ATOM 703 C C . ASN A 1 86 ? 1.147 11.066 -0.756 1.00 90.56 86 ASN A C 1
ATOM 705 O O . ASN A 1 86 ? 0.084 10.503 -0.495 1.00 90.56 86 ASN A O 1
ATOM 709 N N . PRO A 1 87 ? 2.208 10.990 0.068 1.00 90.12 87 PRO A N 1
ATOM 710 C CA . PRO A 1 87 ? 2.081 10.492 1.433 1.00 90.12 87 PRO A CA 1
ATOM 711 C C . PRO A 1 87 ? 1.100 11.381 2.202 1.00 90.12 87 PRO A C 1
ATOM 713 O O . PRO A 1 87 ? 1.325 12.586 2.296 1.00 90.12 87 PRO A O 1
ATOM 716 N N . LEU A 1 88 ? 0.024 10.789 2.713 1.00 89.44 88 LEU A N 1
ATOM 717 C CA . LEU A 1 88 ? -0.925 11.459 3.595 1.00 89.44 88 LEU A CA 1
ATOM 718 C C . LEU A 1 88 ? -0.443 11.338 5.039 1.00 89.44 88 LEU A C 1
ATOM 720 O O . LEU A 1 88 ? -0.243 12.351 5.697 1.00 89.44 88 LEU A O 1
ATOM 724 N N . MET A 1 89 ? -0.162 10.111 5.491 1.00 91.12 89 MET A N 1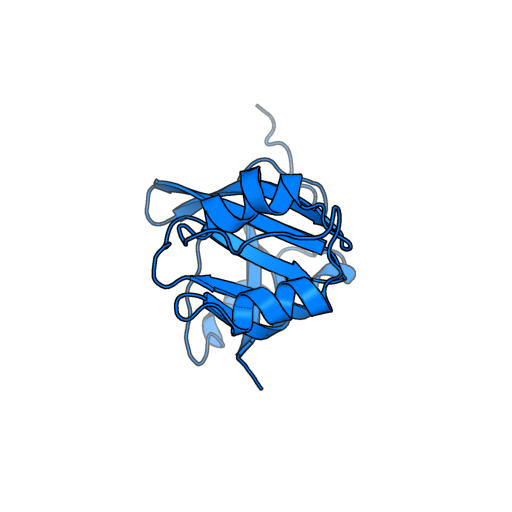
ATOM 725 C CA . MET A 1 89 ? 0.489 9.891 6.778 1.00 91.12 89 MET A CA 1
ATOM 726 C C . MET A 1 89 ? 1.326 8.620 6.827 1.00 91.12 89 MET A C 1
ATOM 728 O O . MET A 1 89 ? 1.206 7.711 5.996 1.00 91.12 89 MET A O 1
ATOM 732 N N . LYS A 1 90 ? 2.193 8.577 7.840 1.00 93.00 90 LYS A N 1
ATOM 733 C CA . LYS A 1 90 ? 2.899 7.377 8.272 1.00 93.00 90 LYS A CA 1
ATOM 734 C C . LYS A 1 90 ? 2.679 7.197 9.763 1.00 93.00 90 LYS A C 1
ATOM 736 O O . LYS A 1 90 ? 2.941 8.117 10.530 1.00 93.00 90 LYS A O 1
ATOM 741 N N . GLY A 1 91 ? 2.235 6.012 10.148 1.00 93.44 91 GLY A N 1
ATOM 742 C CA . GLY A 1 91 ? 2.026 5.632 11.539 1.00 93.44 91 GLY A CA 1
ATOM 743 C C . GLY A 1 91 ? 2.791 4.363 11.877 1.00 93.44 91 GLY A C 1
ATOM 744 O O . GLY A 1 91 ? 3.141 3.573 11.000 1.00 93.44 91 GLY A O 1
ATOM 745 N N . GLU A 1 92 ? 3.030 4.149 13.160 1.00 96.31 92 GLU A N 1
ATOM 746 C CA . GLU A 1 92 ? 3.555 2.895 13.695 1.00 96.31 92 GLU A CA 1
ATOM 747 C C . GLU A 1 92 ? 2.589 2.382 14.758 1.00 96.31 92 GLU A C 1
ATOM 749 O O . GLU A 1 92 ? 1.839 3.162 15.347 1.00 96.31 92 GLU A O 1
ATOM 754 N N . PHE A 1 93 ? 2.570 1.068 14.968 1.00 96.81 93 PHE A N 1
ATOM 755 C CA . PHE A 1 93 ? 1.779 0.474 16.041 1.00 96.81 93 PHE A CA 1
ATOM 756 C C . PHE A 1 93 ? 2.598 0.387 17.342 1.00 96.81 93 PHE A C 1
ATOM 758 O O . PHE A 1 93 ? 3.788 0.069 17.277 1.00 96.81 93 PHE A O 1
ATOM 765 N N . PRO A 1 94 ? 1.978 0.597 18.519 1.00 97.44 94 PRO A N 1
ATOM 766 C CA . PRO A 1 94 ? 0.564 0.931 18.719 1.00 97.44 94 PRO A CA 1
ATOM 767 C C . PRO A 1 94 ? 0.220 2.353 18.247 1.00 97.44 94 PRO A C 1
ATOM 769 O O . PRO A 1 94 ? 0.996 3.286 18.433 1.00 97.44 94 PRO A O 1
ATOM 772 N N . ILE A 1 95 ? -0.956 2.505 17.637 1.00 97.31 95 ILE A N 1
ATOM 773 C CA . ILE A 1 95 ? -1.423 3.765 17.045 1.00 97.31 95 ILE A CA 1
ATOM 774 C C . ILE A 1 95 ? -2.359 4.490 18.014 1.00 97.31 95 ILE A C 1
ATOM 776 O O . ILE A 1 95 ? -3.130 3.846 18.725 1.00 97.31 95 ILE A O 1
ATOM 780 N N . SER A 1 96 ? -2.294 5.819 18.077 1.00 98.06 96 SER A N 1
ATOM 781 C CA . SER A 1 96 ? -3.138 6.590 18.994 1.00 98.06 96 SER A CA 1
ATOM 782 C C . SER A 1 96 ? -4.571 6.738 18.482 1.00 98.06 96 SER A C 1
ATOM 784 O O . SER A 1 96 ? -4.816 6.800 17.277 1.00 98.06 96 SER A O 1
ATOM 786 N N . ALA A 1 97 ? -5.516 6.855 19.415 1.00 97.81 97 ALA A N 1
ATOM 787 C CA . ALA A 1 97 ? -6.916 7.158 19.137 1.00 97.81 97 ALA A CA 1
ATOM 788 C C . ALA A 1 97 ? -7.069 8.418 18.284 1.00 97.81 97 ALA A C 1
ATOM 790 O O . ALA A 1 97 ? -7.771 8.407 17.280 1.00 97.81 97 ALA A O 1
ATOM 791 N N . LYS A 1 98 ? -6.308 9.461 18.627 1.00 97.31 98 LYS A N 1
ATOM 792 C CA . LYS A 1 98 ? -6.276 10.722 17.889 1.00 97.31 98 LYS A CA 1
ATOM 793 C C . LYS A 1 98 ? -5.915 10.530 16.411 1.00 97.31 98 LYS A C 1
ATOM 795 O O . LYS A 1 98 ? -6.610 11.045 15.549 1.00 97.31 98 LYS A O 1
ATOM 800 N N . VAL A 1 99 ? -4.863 9.763 16.104 1.00 96.56 99 VAL A N 1
ATOM 801 C CA . VAL A 1 99 ? -4.461 9.508 14.706 1.00 96.56 99 VAL A CA 1
ATOM 802 C C . VAL A 1 99 ? -5.514 8.669 13.978 1.00 96.56 99 VAL A C 1
ATOM 804 O O . VAL A 1 99 ? -5.775 8.890 12.795 1.00 96.56 99 VAL A O 1
ATOM 807 N N . LEU A 1 100 ? -6.154 7.722 14.673 1.00 97.12 100 LEU A N 1
ATOM 808 C CA . LEU A 1 100 ? -7.250 6.953 14.087 1.00 97.12 100 LEU A CA 1
ATOM 809 C C . LEU A 1 100 ? -8.434 7.849 13.692 1.00 97.12 100 LEU A C 1
ATOM 811 O O . LEU A 1 100 ? -8.953 7.700 12.586 1.00 97.12 100 LEU A O 1
ATOM 815 N N . GLU A 1 101 ? -8.818 8.773 14.574 1.00 96.38 101 GLU A N 1
ATOM 816 C CA . GLU A 1 101 ? -9.940 9.701 14.394 1.00 96.38 101 GLU A CA 1
ATOM 817 C C . GLU A 1 101 ? -9.661 10.795 13.361 1.00 96.38 101 GLU A C 1
ATOM 819 O O . GLU A 1 101 ? -10.520 11.083 12.533 1.00 96.38 101 GLU A O 1
ATOM 824 N N . GLU A 1 102 ? -8.477 11.409 13.402 1.00 95.56 102 GLU A N 1
ATOM 825 C CA . GLU A 1 102 ? -8.154 12.582 12.582 1.00 95.56 102 GLU A CA 1
ATOM 826 C C . GLU A 1 102 ? -7.622 12.212 11.191 1.00 95.56 102 GLU A C 1
ATOM 828 O O . GLU A 1 102 ? -7.812 12.976 10.244 1.00 95.56 102 GLU A O 1
ATOM 833 N N . GLU A 1 103 ? -6.974 11.051 11.039 1.00 94.69 103 GLU A N 1
ATOM 834 C CA . GLU A 1 103 ? -6.241 10.722 9.810 1.00 94.69 103 GLU A CA 1
ATOM 835 C C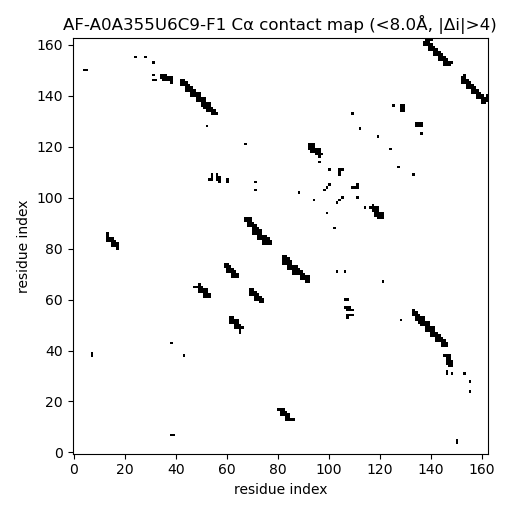 . GLU A 1 103 ? -6.679 9.396 9.170 1.00 94.69 103 GLU A C 1
ATOM 837 O O . GLU A 1 103 ? -6.945 9.351 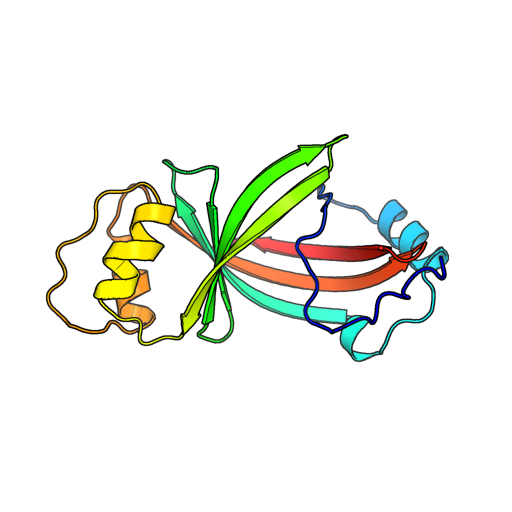7.968 1.00 94.69 103 GLU A O 1
ATOM 842 N N . VAL A 1 104 ? -6.773 8.303 9.938 1.00 96.38 104 VAL A N 1
ATOM 843 C CA . VAL A 1 104 ? -6.942 6.950 9.368 1.00 96.38 104 VAL A CA 1
ATOM 844 C C . VAL A 1 104 ? -8.374 6.675 8.904 1.00 96.38 104 VAL A C 1
ATOM 846 O O . VAL A 1 104 ? -8.593 6.340 7.740 1.00 96.38 104 VAL A O 1
ATOM 849 N N . PHE A 1 105 ? -9.369 6.815 9.781 1.00 96.00 105 PHE A N 1
ATOM 850 C CA . PHE A 1 105 ? -10.767 6.562 9.413 1.00 96.00 105 PHE A CA 1
ATOM 851 C C . PHE A 1 105 ? -11.345 7.602 8.442 1.00 96.00 105 PHE A C 1
ATOM 853 O O . PHE A 1 105 ? -12.051 7.193 7.513 1.00 96.00 105 PHE A O 1
ATOM 860 N N . PRO A 1 106 ? -10.995 8.901 8.540 1.00 95.50 106 PRO A N 1
ATOM 861 C CA . PRO A 1 106 ? -11.318 9.863 7.491 1.00 95.50 106 PRO A CA 1
ATOM 862 C C . PRO A 1 106 ? -10.755 9.457 6.126 1.00 95.50 106 PRO A C 1
ATOM 864 O O . PRO A 1 106 ? -11.464 9.552 5.124 1.00 95.50 106 PRO A O 1
ATOM 867 N N . ALA A 1 107 ? -9.527 8.922 6.072 1.00 95.25 107 ALA A N 1
ATOM 868 C CA . ALA A 1 107 ? -8.954 8.429 4.821 1.00 95.25 107 ALA A CA 1
ATOM 869 C C . ALA A 1 107 ? -9.720 7.224 4.248 1.00 95.25 107 ALA A C 1
ATOM 871 O O . ALA A 1 107 ? -9.772 7.061 3.029 1.00 95.25 107 ALA A O 1
ATOM 872 N N . PHE A 1 108 ? -10.345 6.403 5.095 1.00 96.25 108 PHE A N 1
ATOM 873 C CA . PHE A 1 108 ? -11.216 5.308 4.664 1.00 96.25 108 PHE A CA 1
ATOM 874 C C . PHE A 1 108 ? -12.609 5.754 4.213 1.00 96.25 108 PHE A C 1
ATOM 876 O O . PHE A 1 108 ? -13.283 4.980 3.530 1.00 96.25 108 PHE A O 1
ATOM 883 N N . MET A 1 109 ? -13.033 6.967 4.579 1.00 95.44 109 MET A N 1
ATOM 884 C CA . MET A 1 109 ? -14.376 7.504 4.324 1.00 95.44 109 MET A CA 1
ATOM 885 C C . MET A 1 109 ? -15.500 6.616 4.884 1.00 95.44 109 MET A C 1
ATOM 887 O O . MET A 1 109 ? -16.558 6.457 4.272 1.00 95.44 109 MET A O 1
ATOM 891 N N . VAL A 1 110 ? -15.264 6.022 6.056 1.00 95.31 110 VAL A N 1
ATOM 892 C CA . VAL A 1 110 ? -16.255 5.226 6.795 1.00 95.31 110 VAL A CA 1
ATOM 893 C C . VAL A 1 110 ? -16.534 5.850 8.157 1.00 95.31 110 VAL A C 1
ATOM 895 O O . VAL A 1 110 ? -15.781 6.698 8.632 1.00 95.31 110 VAL A O 1
ATOM 898 N N . GLU A 1 111 ? -17.622 5.422 8.793 1.00 92.62 111 GLU A N 1
ATOM 899 C CA . GLU A 1 111 ? -17.946 5.862 10.146 1.00 92.62 111 GLU A CA 1
ATOM 900 C C . GLU A 1 111 ? -16.891 5.378 11.151 1.00 92.62 111 GLU A C 1
ATOM 902 O O . GLU A 1 111 ? -16.454 4.222 11.125 1.00 92.62 111 GLU A O 1
ATOM 907 N N . MET A 1 112 ? -16.482 6.291 12.029 1.00 93.62 112 MET A N 1
ATOM 908 C CA . MET A 1 112 ? -15.503 6.029 13.071 1.00 93.62 112 MET A CA 1
ATOM 909 C C . MET A 1 112 ? -16.122 5.140 14.162 1.00 93.62 112 MET A C 1
ATOM 911 O O . MET A 1 112 ? -17.136 5.523 14.751 1.00 93.62 112 MET A O 1
ATOM 915 N N . PRO A 1 113 ? -15.534 3.975 14.488 1.00 93.00 113 PRO A N 1
ATOM 916 C CA . PRO A 1 113 ? -15.982 3.191 15.626 1.00 93.00 113 PRO A CA 1
ATOM 917 C C . PRO A 1 113 ? -15.710 3.950 16.927 1.00 93.00 113 PRO A C 1
ATOM 919 O O . PRO A 1 113 ? -14.714 4.661 17.056 1.00 93.00 113 PRO A O 1
ATOM 922 N N . LYS A 1 114 ? -16.567 3.753 17.933 1.00 94.12 114 LYS A N 1
ATOM 923 C CA . LYS A 1 114 ? -16.354 4.339 19.258 1.00 94.12 114 LYS A CA 1
ATOM 924 C C . LYS A 1 114 ? -15.044 3.828 19.860 1.00 94.12 114 LYS A C 1
ATOM 926 O O . LYS A 1 114 ? -14.909 2.635 20.134 1.00 94.12 114 LYS A O 1
ATOM 931 N N . LEU A 1 115 ? -14.123 4.748 20.122 1.00 96.25 115 LEU A N 1
ATOM 932 C CA . LEU A 1 115 ? -12.871 4.458 20.803 1.00 96.25 115 LEU A CA 1
ATOM 933 C C . LEU A 1 115 ? -13.050 4.506 22.329 1.00 96.25 115 LEU A C 1
ATOM 935 O O . LEU A 1 115 ? -13.805 5.316 22.864 1.00 96.25 115 LEU A O 1
ATOM 939 N N . THR A 1 116 ? -12.369 3.606 23.038 1.00 96.50 116 THR A N 1
ATOM 940 C CA . THR A 1 116 ? -12.382 3.491 24.509 1.00 96.50 116 THR A CA 1
ATOM 941 C C . THR A 1 116 ? -10.987 3.505 25.139 1.00 96.50 116 THR A C 1
ATOM 943 O O . THR A 1 116 ? -10.874 3.499 26.363 1.00 96.50 116 THR A O 1
ATOM 946 N N . LYS A 1 117 ? -9.932 3.514 24.318 1.00 97.50 117 LYS A N 1
ATOM 947 C CA . LYS A 1 117 ? -8.519 3.543 24.709 1.00 97.50 117 LYS A CA 1
ATOM 948 C C . LYS A 1 117 ? -7.801 4.686 24.008 1.00 97.50 117 LYS A C 1
ATOM 950 O O . LYS A 1 117 ? -8.197 5.056 22.906 1.00 97.50 117 LYS A O 1
ATOM 955 N N . ASP A 1 118 ? -6.705 5.149 24.601 1.00 97.75 118 ASP A N 1
ATOM 956 C CA . ASP A 1 118 ? -5.839 6.180 24.016 1.00 97.75 118 ASP A CA 1
ATOM 957 C C . ASP A 1 118 ? -4.944 5.644 22.893 1.00 97.75 118 ASP A C 1
ATOM 959 O O . ASP A 1 118 ? -4.536 6.396 22.006 1.00 97.75 118 ASP A O 1
ATOM 963 N N . THR A 1 119 ? -4.625 4.347 22.918 1.00 98.19 119 THR A N 1
ATOM 964 C CA . THR A 1 119 ? -3.823 3.663 21.899 1.00 98.19 119 THR A CA 1
ATOM 965 C C . THR A 1 119 ? -4.367 2.270 21.605 1.00 98.19 119 THR A C 1
ATOM 967 O O . THR A 1 119 ? -5.036 1.659 22.442 1.00 98.19 119 THR A O 1
ATOM 970 N N . TYR A 1 120 ? -4.068 1.779 20.403 1.00 98.31 120 TYR A N 1
ATOM 971 C CA . TYR A 1 120 ? -4.500 0.477 19.910 1.00 98.31 120 TYR A CA 1
ATOM 972 C C . TYR A 1 120 ? -3.343 -0.289 19.294 1.00 98.31 120 TYR A C 1
ATOM 974 O O . TYR A 1 120 ? -2.557 0.257 18.509 1.00 98.31 120 TYR A O 1
ATOM 982 N N . THR A 1 121 ? -3.249 -1.574 19.623 1.00 98.12 121 THR A N 1
ATOM 983 C CA . THR A 1 121 ? -2.281 -2.462 18.980 1.00 98.12 121 THR A CA 1
ATOM 984 C C . THR A 1 121 ? -2.680 -2.743 17.533 1.00 98.12 121 THR A C 1
ATOM 986 O O . THR A 1 121 ? -3.791 -2.448 17.083 1.00 98.12 121 THR A O 1
ATOM 989 N N . TYR A 1 122 ? -1.757 -3.340 16.784 1.00 97.75 122 TYR A N 1
ATOM 990 C CA . TYR A 1 122 ? -2.031 -3.799 15.429 1.00 97.75 122 TYR A CA 1
ATOM 991 C C . TYR A 1 122 ? -3.214 -4.788 15.389 1.00 97.75 122 TYR A C 1
ATOM 993 O O . TYR A 1 122 ? -4.098 -4.663 14.543 1.00 97.75 122 TYR A O 1
ATOM 1001 N N . GLU A 1 123 ? -3.277 -5.736 16.325 1.00 97.81 123 GLU A N 1
ATOM 1002 C CA . GLU A 1 123 ? -4.341 -6.743 16.402 1.00 97.81 123 GLU A CA 1
ATOM 1003 C C . GLU A 1 123 ? -5.706 -6.102 16.659 1.00 97.81 123 GLU A C 1
ATOM 1005 O O . GLU A 1 123 ? -6.692 -6.469 16.018 1.00 97.81 123 GLU A O 1
ATOM 1010 N N . GLU A 1 124 ? -5.760 -5.119 17.558 1.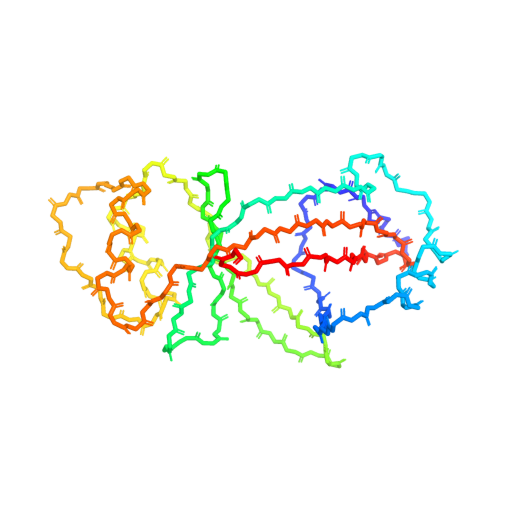00 97.81 124 GLU A N 1
ATOM 1011 C CA . GLU A 1 124 ? -6.985 -4.387 17.879 1.00 97.81 124 GLU A CA 1
ATOM 1012 C C . GLU A 1 124 ? -7.464 -3.558 16.689 1.00 97.81 124 GLU A C 1
ATOM 1014 O O . GLU A 1 124 ? -8.645 -3.601 16.344 1.00 97.81 124 GLU A O 1
ATOM 1019 N N . PHE A 1 125 ? -6.547 -2.872 16.004 1.00 97.69 125 PHE A N 1
ATOM 1020 C CA . PHE A 1 125 ? -6.859 -2.153 14.772 1.00 97.69 125 PHE A CA 1
ATOM 1021 C C . PHE A 1 125 ? -7.421 -3.093 13.693 1.00 97.69 125 PHE A C 1
ATOM 1023 O O . PHE A 1 125 ? -8.457 -2.808 13.093 1.00 97.69 125 PHE A O 1
ATOM 1030 N N . ILE A 1 126 ? -6.796 -4.253 13.467 1.00 97.75 126 ILE A N 1
ATOM 1031 C CA . ILE A 1 126 ? -7.298 -5.235 12.494 1.00 97.75 126 ILE A CA 1
ATOM 1032 C C . ILE A 1 126 ? -8.665 -5.794 12.908 1.00 97.75 126 ILE A C 1
ATOM 1034 O O . ILE A 1 126 ? -9.497 -6.061 12.038 1.00 97.75 126 ILE A O 1
ATOM 1038 N N . ALA A 1 127 ? -8.931 -5.959 14.206 1.00 97.69 127 ALA A N 1
ATOM 1039 C CA . ALA A 1 127 ? -10.252 -6.350 14.687 1.00 97.69 127 ALA A CA 1
ATOM 1040 C C . ALA A 1 127 ? -11.314 -5.286 14.354 1.00 97.69 127 ALA A C 1
ATOM 1042 O O . ALA A 1 127 ? -12.387 -5.649 13.874 1.00 97.69 127 ALA A O 1
ATOM 1043 N N . MET A 1 128 ? -11.000 -3.991 14.507 1.00 97.25 128 MET A N 1
ATOM 1044 C CA . MET A 1 128 ? -11.896 -2.902 14.085 1.00 97.25 128 MET A CA 1
ATOM 1045 C C . MET A 1 128 ? -12.174 -2.940 12.581 1.00 97.25 128 MET A C 1
ATOM 1047 O O . MET A 1 128 ? -13.327 -2.835 12.172 1.00 97.25 128 MET A O 1
ATOM 1051 N N . VAL A 1 129 ? -11.134 -3.135 11.760 1.00 97.38 129 VAL A N 1
ATOM 1052 C CA . VAL A 1 129 ? -11.276 -3.249 10.299 1.00 97.38 129 VAL A CA 1
ATOM 1053 C C . VAL A 1 129 ? -12.216 -4.398 9.939 1.00 97.38 129 VAL A C 1
ATOM 1055 O O . VAL A 1 129 ? -13.124 -4.211 9.142 1.00 97.38 129 VAL A O 1
ATOM 1058 N N . LYS A 1 130 ? -12.036 -5.579 10.542 1.00 96.75 130 LYS A N 1
ATOM 1059 C CA . LYS A 1 130 ? -12.874 -6.760 10.268 1.00 96.75 130 LYS A CA 1
ATOM 1060 C C . LYS A 1 130 ? -14.315 -6.616 10.755 1.00 96.75 130 LYS A C 1
ATOM 1062 O O . LYS A 1 130 ? -15.200 -7.253 10.195 1.00 96.75 130 LYS A O 1
ATOM 1067 N N . ALA A 1 131 ? -14.542 -5.838 11.812 1.00 96.88 131 ALA A N 1
ATOM 1068 C CA . ALA A 1 131 ? -15.878 -5.575 12.335 1.00 96.88 131 ALA A CA 1
ATOM 1069 C C . ALA A 1 131 ? -16.663 -4.577 11.467 1.00 96.88 131 ALA A C 1
ATOM 1071 O O . ALA A 1 131 ? -17.892 -4.562 11.517 1.00 96.88 131 ALA A O 1
ATOM 1072 N N . ASN A 1 132 ? -15.974 -3.750 10.675 1.00 96.50 132 ASN A N 1
ATOM 1073 C CA . ASN A 1 132 ? -16.609 -2.779 9.798 1.00 96.50 132 ASN A CA 1
ATOM 1074 C C . ASN A 1 132 ? -17.008 -3.433 8.455 1.00 96.50 132 ASN A C 1
ATOM 1076 O O . ASN A 1 132 ? -16.134 -3.897 7.723 1.00 96.50 132 ASN A O 1
ATOM 1080 N N . PRO A 1 133 ? -18.301 -3.439 8.077 1.00 96.19 133 PRO A N 1
ATOM 1081 C CA . PRO A 1 133 ? -18.772 -4.103 6.860 1.00 96.19 133 PRO A CA 1
ATOM 1082 C C . PRO A 1 133 ? -18.332 -3.417 5.557 1.00 96.19 133 PRO A C 1
ATOM 1084 O O . PRO A 1 133 ? -18.531 -3.983 4.481 1.00 96.19 133 PRO A O 1
ATOM 1087 N N . ASP A 1 134 ? -17.799 -2.194 5.619 1.00 97.19 134 ASP A N 1
ATOM 1088 C CA . ASP A 1 134 ? -17.271 -1.451 4.472 1.00 97.19 134 ASP A CA 1
ATOM 1089 C C . ASP A 1 134 ? -15.759 -1.603 4.288 1.00 97.19 134 ASP A C 1
ATOM 1091 O O . ASP A 1 134 ? -15.241 -1.159 3.261 1.00 97.19 134 ASP A O 1
ATOM 1095 N N . LEU A 1 135 ? -15.062 -2.242 5.234 1.00 97.44 135 LEU A N 1
ATOM 1096 C CA . LEU A 1 135 ? -13.615 -2.420 5.192 1.00 97.44 135 LEU A CA 1
ATOM 1097 C C . LEU A 1 135 ? -13.210 -3.886 5.016 1.00 97.44 135 LEU A C 1
ATOM 1099 O O . LEU A 1 135 ? -13.877 -4.814 5.466 1.00 97.44 135 LEU A O 1
ATOM 1103 N N . ALA A 1 136 ? -12.051 -4.092 4.397 1.00 97.12 136 ALA A N 1
ATOM 1104 C CA . ALA A 1 136 ? -11.403 -5.392 4.308 1.00 97.12 136 ALA A CA 1
ATOM 1105 C C . ALA A 1 136 ? -9.894 -5.267 4.528 1.00 97.12 136 ALA A C 1
ATOM 1107 O O . ALA A 1 136 ? -9.232 -4.421 3.929 1.00 97.12 136 ALA A O 1
ATOM 1108 N N . ALA A 1 137 ? -9.341 -6.159 5.352 1.00 97.25 137 ALA A N 1
ATOM 1109 C CA . ALA A 1 137 ? -7.902 -6.371 5.461 1.00 97.25 137 ALA A CA 1
ATOM 1110 C C . ALA A 1 137 ? -7.480 -7.489 4.500 1.00 97.25 137 ALA A C 1
ATOM 1112 O O . ALA A 1 137 ? -7.828 -8.654 4.700 1.00 97.25 137 ALA A O 1
ATOM 1113 N N . VAL A 1 138 ? -6.718 -7.132 3.470 1.00 97.69 138 VAL A N 1
ATOM 1114 C CA . VAL A 1 138 ? -6.269 -8.037 2.410 1.00 97.69 138 VAL A CA 1
ATOM 1115 C C . VAL A 1 138 ? -4.781 -8.308 2.556 1.00 97.69 138 VAL A C 1
ATOM 1117 O O . VAL A 1 138 ? -3.970 -7.383 2.569 1.00 97.69 138 VAL A O 1
ATOM 1120 N N . ARG A 1 139 ? -4.415 -9.588 2.664 1.00 97.69 139 ARG A N 1
ATOM 1121 C CA . ARG A 1 139 ? -3.011 -10.006 2.732 1.00 97.69 139 ARG A CA 1
ATOM 1122 C C . ARG A 1 139 ? -2.427 -10.026 1.332 1.00 97.69 139 ARG A C 1
ATOM 1124 O O . ARG A 1 139 ? -3.033 -10.589 0.424 1.00 97.69 139 ARG A O 1
ATOM 1131 N N . VAL A 1 140 ? -1.250 -9.444 1.168 1.00 97.94 140 VAL A N 1
ATOM 1132 C CA . VAL A 1 140 ? -0.558 -9.399 -0.114 1.00 97.94 140 VAL A CA 1
ATOM 1133 C C . VAL A 1 140 ? 0.895 -9.802 0.081 1.00 97.94 140 VAL A C 1
ATOM 1135 O O . VAL A 1 140 ? 1.654 -9.090 0.738 1.00 97.94 140 VAL A O 1
ATOM 1138 N N . HIS A 1 141 ? 1.286 -10.918 -0.527 1.00 97.62 141 HIS A N 1
ATOM 1139 C CA . HIS A 1 141 ? 2.689 -11.287 -0.668 1.00 97.62 141 HIS A CA 1
ATOM 1140 C C . HIS A 1 141 ? 3.200 -10.771 -2.012 1.00 97.62 141 HIS A C 1
ATOM 1142 O O . HIS A 1 141 ? 2.548 -10.950 -3.044 1.00 97.62 141 HIS A O 1
ATOM 1148 N N . LYS A 1 142 ? 4.357 -10.106 -2.009 1.00 96.62 142 LYS A N 1
ATOM 1149 C CA . LYS A 1 142 ? 4.983 -9.583 -3.227 1.00 96.62 142 LYS A CA 1
ATOM 1150 C C . LYS A 1 142 ? 6.421 -10.034 -3.330 1.00 96.62 142 LYS A C 1
ATOM 1152 O O . LYS A 1 142 ? 7.200 -9.720 -2.437 1.00 96.62 142 LYS A O 1
ATOM 1157 N N . GLN A 1 143 ? 6.775 -10.612 -4.469 1.00 97.12 143 GLN A N 1
ATOM 1158 C CA . GLN A 1 143 ? 8.152 -10.769 -4.929 1.00 97.12 143 GLN A CA 1
ATOM 1159 C C . GLN A 1 143 ? 8.377 -9.759 -6.052 1.00 97.12 143 GLN A C 1
ATOM 1161 O O . GLN A 1 143 ? 7.579 -9.682 -6.984 1.00 97.12 143 GLN A O 1
ATOM 1166 N N . ARG A 1 144 ? 9.417 -8.937 -5.948 1.00 96.50 144 ARG A N 1
ATOM 1167 C CA . ARG A 1 144 ? 9.679 -7.824 -6.863 1.00 96.50 144 ARG A CA 1
ATOM 1168 C C . ARG A 1 144 ? 11.082 -7.884 -7.419 1.00 96.50 144 ARG A C 1
ATOM 1170 O O . ARG A 1 144 ? 12.021 -8.056 -6.649 1.00 96.50 144 ARG A O 1
ATOM 1177 N N . PHE A 1 145 ? 11.191 -7.597 -8.707 1.00 96.94 145 PHE A N 1
ATOM 1178 C CA . PHE A 1 145 ? 12.442 -7.443 -9.430 1.00 96.94 145 PHE A CA 1
ATOM 1179 C C . PHE A 1 145 ? 12.606 -5.986 -9.850 1.00 96.94 145 PHE A C 1
ATOM 1181 O O . PHE A 1 145 ? 11.712 -5.429 -10.494 1.00 96.94 145 PHE A O 1
ATOM 1188 N N . GLY A 1 146 ? 13.695 -5.351 -9.420 1.00 96.12 146 GLY A N 1
ATOM 1189 C CA . GLY A 1 146 ? 13.931 -3.924 -9.627 1.00 96.12 146 GLY A CA 1
ATOM 1190 C C . GLY A 1 146 ? 14.869 -3.633 -10.796 1.00 96.12 146 GLY A C 1
ATOM 1191 O O . GLY A 1 146 ? 15.904 -4.275 -10.949 1.00 96.12 146 GLY A O 1
ATOM 1192 N N . TYR A 1 147 ? 14.528 -2.606 -11.573 1.00 96.25 147 TYR A N 1
ATOM 1193 C CA . TYR A 1 147 ? 15.256 -2.158 -12.759 1.00 96.25 147 TYR A CA 1
ATOM 1194 C C . TYR A 1 147 ? 15.378 -0.635 -12.794 1.00 96.25 147 TYR A C 1
ATOM 1196 O O . TYR A 1 147 ? 14.630 0.090 -12.131 1.00 96.25 147 TYR A O 1
ATOM 1204 N N . MET A 1 148 ? 16.304 -0.151 -13.616 1.00 95.31 148 MET A N 1
ATOM 1205 C CA . MET A 1 148 ? 16.471 1.265 -13.923 1.00 95.31 148 MET A CA 1
ATOM 1206 C C . MET A 1 148 ? 16.588 1.443 -15.436 1.00 95.31 148 MET A C 1
ATOM 1208 O O . MET A 1 148 ? 17.596 1.065 -16.026 1.00 95.31 148 MET A O 1
ATOM 1212 N N . VAL A 1 149 ? 15.564 2.020 -16.064 1.00 95.25 149 VAL A N 1
ATOM 1213 C CA . VAL A 1 149 ? 15.514 2.257 -17.514 1.00 95.25 149 VAL A CA 1
ATOM 1214 C C . VAL A 1 149 ? 15.330 3.750 -17.749 1.00 95.25 149 VAL A C 1
ATOM 1216 O O . VAL A 1 149 ? 14.340 4.314 -17.300 1.00 95.25 149 VAL A O 1
ATOM 1219 N N . ASN A 1 150 ? 16.258 4.399 -18.457 1.00 93.56 150 ASN A N 1
ATOM 1220 C CA . ASN A 1 150 ? 16.188 5.835 -18.778 1.00 93.56 150 ASN A CA 1
ATOM 1221 C C . ASN A 1 150 ? 15.886 6.724 -17.549 1.00 93.56 150 ASN A C 1
ATOM 1223 O O . ASN A 1 150 ? 14.924 7.492 -17.558 1.00 93.56 150 ASN A O 1
ATOM 1227 N N . ASP A 1 151 ? 16.665 6.578 -16.471 1.00 89.94 151 ASP A N 1
ATOM 1228 C CA . ASP A 1 151 ? 16.475 7.274 -15.182 1.00 89.94 151 ASP A CA 1
ATOM 1229 C C . ASP A 1 151 ? 15.115 7.020 -14.497 1.00 89.94 151 ASP A C 1
ATOM 1231 O O . ASP A 1 151 ? 14.721 7.741 -13.580 1.00 89.94 151 ASP A O 1
ATOM 1235 N N . THR A 1 152 ? 14.380 5.991 -14.926 1.00 91.25 152 THR A N 1
ATOM 1236 C CA . THR A 1 152 ? 13.080 5.614 -14.369 1.00 91.25 152 THR A CA 1
ATOM 1237 C C . THR A 1 152 ? 13.195 4.301 -13.612 1.00 91.25 152 THR A C 1
ATOM 1239 O O . THR A 1 152 ? 13.657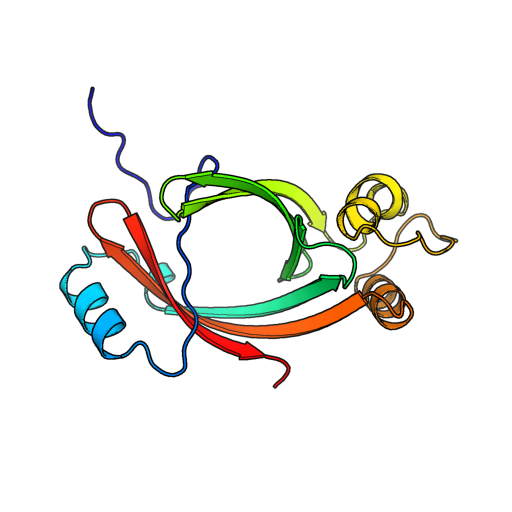 3.290 -14.146 1.00 91.25 152 THR A O 1
ATOM 1242 N N . ILE A 1 153 ? 12.738 4.305 -12.357 1.00 93.25 153 ILE A N 1
ATOM 1243 C CA . ILE A 1 153 ? 12.611 3.078 -11.569 1.00 93.25 153 ILE A CA 1
ATOM 1244 C C . ILE A 1 153 ? 11.497 2.244 -12.189 1.00 93.25 153 ILE A C 1
ATOM 1246 O O . ILE A 1 153 ? 10.363 2.707 -12.308 1.00 93.25 153 ILE A O 1
ATOM 1250 N N . CYS A 1 154 ? 11.812 1.005 -12.539 1.00 95.25 154 CYS A N 1
ATOM 1251 C CA . CYS A 1 154 ? 10.825 0.051 -13.011 1.00 95.25 154 CYS A CA 1
ATOM 1252 C C . CYS A 1 154 ? 10.841 -1.188 -12.117 1.00 95.25 154 CYS A C 1
ATOM 1254 O O . CYS A 1 154 ? 11.888 -1.588 -11.611 1.00 95.25 154 CYS A O 1
ATOM 1256 N N . GLU A 1 155 ? 9.676 -1.793 -11.913 1.00 95.88 155 GLU A N 1
ATOM 1257 C CA . GLU A 1 155 ? 9.548 -3.022 -11.135 1.00 95.88 155 GLU A CA 1
ATOM 1258 C C . GLU A 1 155 ? 8.621 -3.999 -11.858 1.00 95.88 155 GLU A C 1
ATOM 1260 O O . GLU A 1 155 ? 7.574 -3.608 -12.377 1.00 95.88 155 GLU A O 1
ATOM 1265 N N . VAL A 1 156 ? 8.985 -5.280 -11.840 1.00 96.50 156 VAL A N 1
ATOM 1266 C CA . VAL A 1 156 ? 8.056 -6.381 -12.117 1.00 96.50 156 VAL A CA 1
ATOM 1267 C C . VAL A 1 156 ? 7.768 -7.069 -10.794 1.00 96.50 156 VAL A C 1
ATOM 1269 O O . VAL A 1 156 ? 8.693 -7.401 -10.056 1.00 96.50 156 VAL A O 1
ATOM 1272 N N . GLY A 1 157 ? 6.488 -7.251 -10.470 1.00 96.19 157 GLY A N 1
ATOM 1273 C CA . GLY A 1 157 ? 6.060 -7.848 -9.211 1.00 96.19 157 GLY A CA 1
ATOM 1274 C C . GLY A 1 157 ? 5.166 -9.060 -9.426 1.00 96.19 157 GLY A C 1
ATOM 1275 O O . GLY A 1 157 ? 4.119 -8.935 -10.055 1.00 96.19 157 GLY A O 1
ATOM 1276 N N . ASN A 1 158 ? 5.540 -10.198 -8.844 1.00 96.12 158 ASN A N 1
ATOM 1277 C CA . ASN A 1 158 ? 4.623 -11.309 -8.622 1.00 96.12 158 ASN A CA 1
ATOM 1278 C C . ASN A 1 158 ? 3.824 -11.002 -7.355 1.00 96.12 158 ASN A C 1
ATOM 1280 O O . ASN A 1 158 ? 4.410 -10.712 -6.308 1.00 96.12 158 ASN A O 1
ATOM 1284 N N . VAL A 1 159 ? 2.497 -11.026 -7.458 1.00 95.88 159 VAL A N 1
ATOM 1285 C CA . VAL A 1 159 ? 1.593 -10.616 -6.381 1.00 95.88 159 VAL A CA 1
ATOM 1286 C C . VAL A 1 159 ? 0.632 -11.752 -6.073 1.00 95.88 159 VAL A C 1
ATOM 1288 O O . VAL A 1 159 ? -0.129 -12.168 -6.942 1.00 95.88 159 VAL A O 1
ATOM 1291 N N . LEU A 1 160 ? 0.650 -12.216 -4.828 1.00 96.25 160 LEU A N 1
ATOM 1292 C CA . LEU A 1 160 ? -0.297 -13.191 -4.304 1.00 96.25 160 LEU A CA 1
ATOM 1293 C C . LEU A 1 160 ? -1.247 -12.489 -3.336 1.00 96.25 160 LEU A C 1
ATOM 1295 O O . LEU A 1 160 ? -0.797 -11.824 -2.400 1.00 96.25 160 LEU A O 1
ATOM 1299 N N . ILE A 1 161 ? -2.550 -12.619 -3.571 1.00 96.12 161 ILE A N 1
ATOM 1300 C CA . ILE A 1 161 ? -3.589 -11.944 -2.790 1.00 96.12 161 ILE A CA 1
ATOM 1301 C C . ILE A 1 161 ? -4.349 -12.987 -1.978 1.00 96.12 161 ILE A C 1
ATOM 1303 O O . ILE A 1 161 ? -4.931 -13.907 -2.534 1.00 96.12 161 ILE A O 1
ATOM 1307 N N . ASN A 1 162 ? -4.371 -12.802 -0.659 1.00 94.19 162 ASN A N 1
ATOM 1308 C CA . ASN A 1 162 ? -5.041 -13.644 0.335 1.00 94.19 162 ASN A CA 1
ATOM 1309 C C . ASN A 1 162 ? -4.584 -15.107 0.457 1.00 94.19 162 ASN A C 1
ATOM 1311 O O . ASN A 1 162 ? -5.140 -15.804 1.309 1.00 94.19 162 ASN A O 1
ATOM 1315 N N . GLY A 1 163 ? -3.506 -15.502 -0.223 1.00 80.44 163 GLY A N 1
ATOM 1316 C CA . GLY A 1 163 ? -2.964 -16.863 -0.185 1.00 80.44 163 GLY A CA 1
ATOM 1317 C C . GLY A 1 163 ? -3.403 -17.638 -1.406 1.00 80.44 163 GLY A C 1
ATOM 1318 O O . GLY A 1 163 ? -4.515 -18.199 -1.370 1.00 80.44 163 GLY A O 1
#

Radius of gyration: 18.04 Å; Cα contacts (8 Å, |Δi|>4): 263; chains: 1; bounding box: 42×39×47 Å

Sequence (163 aa):
MAKEEMKIGEISKPRFEFRSFGQCFCEAHKRMARLSVPVPEKVWERSSDEIYIISRKNDINNTKIRGGKMDIKTYVKTVDGLEQWNPLMKGEFPISAKVLEEEVFPAFMVEMPKLTKDTYTYEEFIAMVKANPDLAAVRVHKQRFGYMVNDTICEVGNVLING